Protein AF-A0AAU2ISX6-F1 (afdb_monomer)

Solvent-accessible surface area (backbone atoms only — not comparable to full-atom values): 11449 Å² total; per-residue (Å²): 87,35,63,58,54,46,51,61,40,49,48,38,56,52,50,33,58,50,41,53,73,72,66,53,54,80,92,76,46,65,72,82,61,71,60,48,50,71,52,49,50,54,57,45,65,63,42,42,70,71,40,74,94,32,45,83,53,52,84,82,47,62,71,53,61,47,53,54,24,39,44,58,34,24,55,40,52,52,48,25,53,38,30,74,68,64,76,46,94,72,84,76,51,67,76,83,71,87,73,55,74,93,80,47,86,88,81,84,76,86,90,73,78,88,68,46,65,43,97,82,77,80,48,69,50,69,79,82,77,80,80,86,69,86,69,72,77,76,76,78,80,73,84,82,81,81,78,81,85,81,89,78,91,80,82,93,78,82,90,91,83,90,83,84,82,86,86,89,87,91,132

Radius of gyration: 38.76 Å; Cα contacts (8 Å, |Δi|>4): 94; chains: 1; bounding box: 66×32×148 Å

Foldseek 3Di:
DLVVLLCVQVVLVVQQVVCVVVVNDPVPRDDHQQLDLVSSVVVCVVCQCPPPVRVVCVVVDDPQVVSVSSVVNSVLVVQQVCLVVVVDPDDHRDRDDDDDPVPDDDDGDDDDDDFDQPPVNPDTDDDDDDPPDPPPPPPDPDDDDDDDDDDDDDDDDDDDDDDDDDDDDDD

pLDDT: mean 71.79, std 19.51, range [34.28, 93.12]

Secondary structure (DSSP, 8-state):
-HHHHHHHHHHHHHHHHHHHHTT--GGGSPPPPP--HHHHHHHHHHHTTT-HHHHTTGGGS-HHHHHHHHHHHHHHHHHHHHHHTT-SSSSPPPP--PPPGGGSPP-----SS--EEPTTSS-EE-------------------PPPPPPP--------------------

Sequence (171 aa):
MKKWAVAWVEASWWQRRAEESYGIPEAELTPWRPWSLPVLRKAFNAVKRTDPRFAAWWQENSKEAYSTGLANAAAAFDNYAKSRQAKRKGRGVAMPRFKSKRKARLSCRFTTGTIRVETGGRHVTLPRWAQSASTSPRASSSPASRPGPPASCRPPSATNADAGSSPCRPR

Mean predicted aligned error: 16.75 Å

Structure (mmCIF, N/CA/C/O backbone):
data_AF-A0AAU2ISX6-F1
#
_entry.id   AF-A0AAU2ISX6-F1
#
loop_
_atom_site.group_PDB
_atom_site.id
_atom_site.type_symbol
_atom_site.label_atom_id
_atom_site.label_alt_id
_atom_site.label_comp_id
_atom_site.label_asym_id
_atom_site.label_entity_id
_atom_site.label_seq_id
_atom_site.pdbx_PDB_ins_code
_atom_site.Cartn_x
_atom_site.Cartn_y
_atom_site.Cartn_z
_atom_site.occupancy
_atom_site.B_iso_or_equiv
_atom_site.auth_seq_id
_atom_site.auth_comp_id
_atom_site.auth_asym_id
_atom_site.auth_atom_id
_atom_site.pdbx_PDB_model_num
ATOM 1 N N . MET A 1 1 ? 7.377 1.482 -5.683 1.00 75.94 1 MET A N 1
ATOM 2 C CA . MET A 1 1 ? 6.314 0.532 -5.262 1.00 75.94 1 MET A CA 1
ATOM 3 C C . MET A 1 1 ? 5.580 0.937 -4.000 1.00 75.94 1 MET A C 1
ATOM 5 O O . MET A 1 1 ? 4.367 0.808 -3.979 1.00 75.94 1 MET A O 1
ATOM 9 N N . LYS A 1 2 ? 6.251 1.527 -2.999 1.00 79.44 2 LYS A N 1
ATOM 10 C CA . LYS A 1 2 ? 5.589 2.047 -1.787 1.00 79.44 2 LYS A CA 1
ATOM 11 C C . LYS A 1 2 ? 4.357 2.928 -2.068 1.00 79.44 2 LYS A C 1
ATOM 13 O O . LYS A 1 2 ? 3.353 2.797 -1.385 1.00 79.44 2 LYS A O 1
ATOM 18 N N . LYS A 1 3 ? 4.419 3.791 -3.095 1.00 85.56 3 LYS A N 1
ATOM 19 C CA . LYS A 1 3 ? 3.284 4.644 -3.492 1.00 85.56 3 LYS A CA 1
ATOM 20 C C . LYS A 1 3 ? 2.077 3.838 -3.991 1.00 85.56 3 LYS A C 1
ATOM 22 O O . LYS A 1 3 ? 0.958 4.098 -3.585 1.00 85.56 3 LYS A O 1
ATOM 27 N N . TRP A 1 4 ? 2.320 2.841 -4.836 1.00 89.88 4 TRP A N 1
ATOM 28 C CA . TRP A 1 4 ?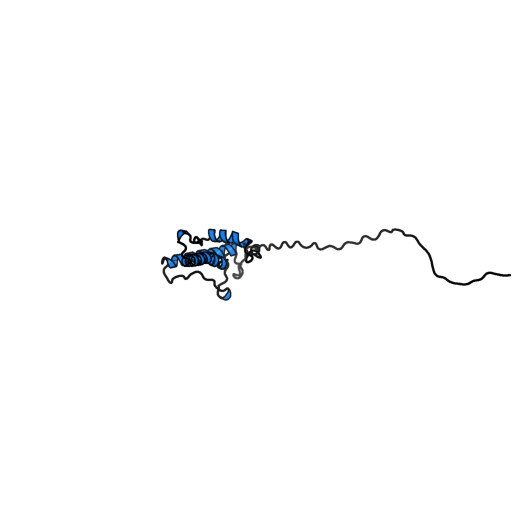 1.262 1.972 -5.345 1.00 89.88 4 TRP A CA 1
ATOM 29 C C . TRP A 1 4 ? 0.580 1.195 -4.211 1.00 89.88 4 TRP A C 1
ATOM 31 O O . TRP A 1 4 ? -0.638 1.190 -4.135 1.00 89.88 4 TRP A O 1
ATOM 41 N N . ALA A 1 5 ? 1.355 0.629 -3.278 1.00 89.19 5 ALA A N 1
ATOM 42 C CA . ALA A 1 5 ? 0.798 -0.136 -2.160 1.00 89.19 5 ALA A CA 1
ATOM 43 C C . ALA A 1 5 ? -0.089 0.715 -1.242 1.00 89.19 5 ALA A C 1
ATOM 45 O O . ALA A 1 5 ? -1.158 0.272 -0.843 1.00 89.19 5 ALA A O 1
ATOM 46 N N . VAL A 1 6 ? 0.341 1.943 -0.931 1.00 89.31 6 VAL A N 1
ATOM 47 C CA . VAL A 1 6 ? -0.462 2.872 -0.123 1.00 89.31 6 VAL A CA 1
ATOM 48 C C . VAL A 1 6 ? -1.755 3.249 -0.851 1.00 89.31 6 VAL A C 1
ATOM 50 O O . VAL A 1 6 ? -2.818 3.113 -0.260 1.00 89.31 6 VAL A O 1
ATOM 53 N N . ALA A 1 7 ? -1.686 3.602 -2.142 1.00 90.44 7 ALA A N 1
ATOM 54 C CA . ALA A 1 7 ? -2.880 3.891 -2.942 1.00 90.44 7 ALA A CA 1
ATOM 55 C C . ALA A 1 7 ? -3.845 2.694 -3.009 1.00 90.44 7 ALA A C 1
ATOM 57 O O . ALA A 1 7 ? -5.054 2.860 -2.903 1.00 90.44 7 ALA A O 1
ATOM 58 N N . TRP A 1 8 ? -3.313 1.479 -3.167 1.00 91.69 8 TRP A N 1
ATOM 59 C CA . TRP A 1 8 ? -4.112 0.260 -3.285 1.00 91.69 8 TRP A CA 1
ATOM 60 C C . TRP A 1 8 ? -4.880 -0.077 -2.000 1.00 91.69 8 TRP A C 1
ATOM 62 O O . TRP A 1 8 ? -6.024 -0.526 -2.086 1.00 91.69 8 TRP A O 1
ATOM 72 N N . VAL A 1 9 ? -4.276 0.155 -0.829 1.00 90.06 9 VAL A N 1
ATOM 73 C CA . VAL A 1 9 ? -4.938 -0.009 0.477 1.00 90.06 9 VAL A CA 1
ATOM 74 C C . VAL A 1 9 ? -5.958 1.109 0.700 1.00 90.06 9 VAL A C 1
ATOM 76 O O . VAL A 1 9 ? -7.121 0.817 0.972 1.00 90.06 9 VAL A O 1
ATOM 79 N N . GLU A 1 10 ? -5.559 2.370 0.509 1.00 90.00 10 GLU A N 1
ATOM 80 C CA . GLU A 1 10 ? -6.438 3.534 0.696 1.00 90.00 10 GLU A CA 1
ATOM 81 C C . GLU A 1 10 ? -7.670 3.489 -0.214 1.00 90.00 10 GLU A C 1
ATOM 83 O O . GLU A 1 10 ? -8.748 3.884 0.216 1.00 90.00 10 GLU A O 1
ATOM 88 N N . ALA A 1 11 ? -7.556 2.946 -1.430 1.00 90.81 11 ALA A N 1
ATOM 89 C CA . ALA A 1 11 ? -8.693 2.778 -2.333 1.00 90.81 11 ALA A CA 1
ATOM 90 C C . ALA A 1 11 ? -9.841 1.972 -1.699 1.00 90.81 11 ALA A C 1
ATOM 92 O O . ALA A 1 11 ? -10.996 2.341 -1.870 1.00 90.81 11 ALA A O 1
ATOM 93 N N . SER A 1 12 ? -9.545 0.922 -0.918 1.00 90.06 12 SER A N 1
ATOM 94 C CA . SER A 1 12 ? -10.603 0.184 -0.202 1.00 90.06 12 SER A CA 1
ATOM 95 C C . SER A 1 12 ? -11.255 1.006 0.906 1.00 90.06 12 SER A C 1
ATOM 97 O O . SER A 1 12 ? -12.438 0.844 1.172 1.00 90.06 12 SER A O 1
ATOM 99 N N . TRP A 1 13 ? -10.508 1.918 1.531 1.00 90.19 13 TRP A N 1
ATOM 100 C CA . TRP A 1 13 ? -11.029 2.761 2.606 1.00 90.19 13 TRP A CA 1
ATOM 101 C C . TRP A 1 13 ? -11.944 3.844 2.042 1.00 90.19 13 TRP A C 1
ATOM 103 O O . TRP A 1 13 ? -12.992 4.120 2.611 1.00 90.19 13 TRP A O 1
ATOM 113 N N . TRP A 1 14 ? -11.559 4.442 0.912 1.00 89.19 14 TRP A N 1
ATOM 114 C CA . TRP A 1 14 ? -12.389 5.414 0.205 1.00 89.19 14 TRP A CA 1
ATOM 115 C C . TRP A 1 14 ? -13.655 4.784 -0.357 1.00 89.19 14 TRP A C 1
ATOM 117 O O . TRP A 1 14 ? -14.720 5.372 -0.209 1.00 89.19 14 TRP A O 1
ATOM 127 N N . GLN A 1 15 ? -13.540 3.583 -0.924 1.00 90.88 15 GLN A N 1
ATOM 128 C CA . GLN A 1 15 ? -14.685 2.840 -1.433 1.00 90.88 15 GLN A CA 1
ATOM 129 C C . GLN A 1 15 ? -15.710 2.583 -0.324 1.00 90.88 15 GLN A C 1
ATOM 131 O O . GLN A 1 15 ? -16.864 2.956 -0.477 1.00 90.88 15 GLN A O 1
ATOM 136 N N . ARG A 1 16 ? -15.276 2.067 0.834 1.00 91.88 16 ARG A N 1
ATOM 137 C CA . ARG A 1 16 ? -16.178 1.849 1.974 1.00 91.88 16 ARG A CA 1
ATOM 138 C C . ARG A 1 16 ? -16.826 3.135 2.475 1.00 91.88 16 ARG A C 1
ATOM 140 O O . ARG A 1 16 ? -18.023 3.154 2.694 1.00 91.88 16 ARG A O 1
ATOM 147 N N . ARG A 1 17 ? -16.065 4.228 2.610 1.00 88.44 17 ARG A N 1
ATOM 148 C CA . ARG A 1 17 ? -16.630 5.525 3.036 1.00 88.44 17 ARG A CA 1
ATOM 149 C C . ARG A 1 17 ? -17.663 6.063 2.045 1.00 88.44 17 ARG A C 1
ATOM 151 O O . ARG A 1 17 ? -18.604 6.728 2.461 1.00 88.44 17 ARG A O 1
ATOM 158 N N . ALA A 1 18 ? -17.477 5.801 0.752 1.00 89.94 18 ALA A N 1
ATOM 159 C CA . ALA A 1 18 ? -18.461 6.146 -0.266 1.00 89.94 18 ALA A CA 1
ATOM 160 C C . ALA A 1 18 ? -19.707 5.254 -0.148 1.00 89.94 18 ALA A C 1
ATOM 162 O O . ALA A 1 18 ? -20.819 5.766 -0.106 1.00 89.94 18 ALA A O 1
ATOM 163 N N . GLU A 1 19 ? -19.536 3.942 -0.012 1.00 89.62 19 GLU A N 1
ATOM 164 C CA . GLU A 1 19 ? -20.638 2.986 0.160 1.00 89.62 19 GLU A CA 1
ATOM 165 C C . GLU A 1 19 ? -21.459 3.259 1.435 1.00 89.62 19 GLU A C 1
ATOM 167 O O . GLU A 1 19 ? -22.687 3.268 1.385 1.00 89.62 19 GLU A O 1
ATOM 172 N N . GLU A 1 20 ? -20.797 3.599 2.543 1.00 89.00 20 GLU A N 1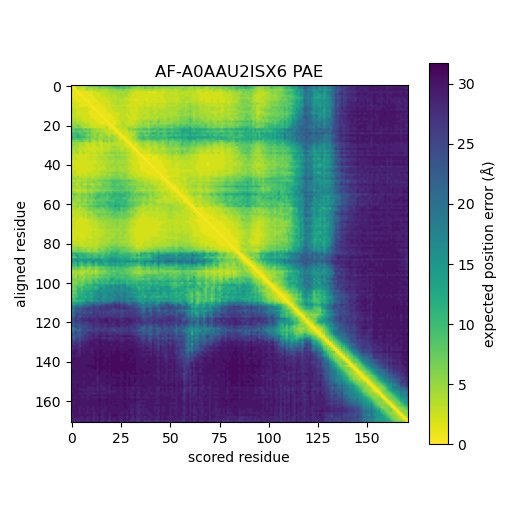
ATOM 173 C CA . GLU A 1 20 ? -21.431 4.070 3.782 1.00 89.00 20 GLU A CA 1
ATOM 174 C C . GLU A 1 20 ? -22.254 5.345 3.540 1.00 89.00 20 GLU A C 1
ATOM 176 O O . GLU A 1 20 ? -23.366 5.468 4.049 1.00 89.00 20 GLU A O 1
ATOM 181 N N . SER A 1 21 ? -21.754 6.282 2.724 1.00 89.12 21 SER A N 1
ATOM 182 C CA . SER A 1 21 ? -22.498 7.504 2.382 1.00 89.12 21 SER A CA 1
ATOM 183 C C . SER A 1 21 ? -23.732 7.242 1.512 1.00 89.12 21 SER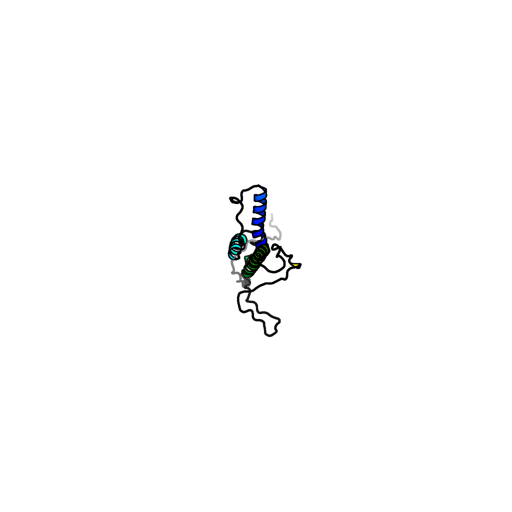 A C 1
ATOM 185 O O . SER A 1 21 ? -24.678 8.024 1.550 1.00 89.12 21 SER A O 1
ATOM 187 N N . TYR A 1 22 ? -23.746 6.127 0.776 1.00 89.69 22 TYR A N 1
ATOM 188 C CA . TYR A 1 22 ? -24.900 5.663 0.002 1.00 89.69 22 TYR A CA 1
ATOM 189 C C . TYR A 1 22 ? -25.872 4.802 0.820 1.00 89.69 22 TYR A C 1
ATOM 191 O O . TYR A 1 22 ? -26.885 4.362 0.282 1.00 89.69 22 TYR A O 1
ATOM 199 N N . GLY A 1 23 ? -25.594 4.568 2.107 1.00 87.69 23 GLY A N 1
ATOM 200 C CA . GLY A 1 23 ? -26.462 3.784 2.986 1.00 87.69 23 GLY A CA 1
ATOM 201 C C . GLY A 1 23 ? -26.380 2.272 2.768 1.00 87.69 23 GLY A C 1
ATOM 202 O O . GLY A 1 23 ? -27.298 1.558 3.164 1.00 87.69 23 GLY A O 1
ATOM 203 N N . ILE A 1 24 ? -25.303 1.774 2.149 1.00 86.62 24 ILE A N 1
ATOM 204 C CA . ILE A 1 24 ? -25.080 0.333 1.983 1.00 86.62 24 ILE A CA 1
ATOM 205 C C . ILE A 1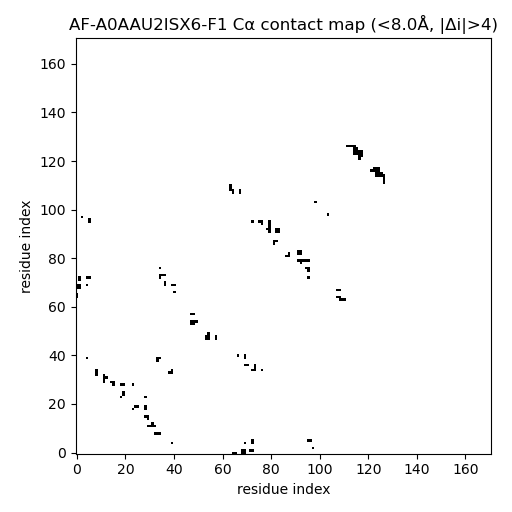 24 ? -24.826 -0.288 3.368 1.00 86.62 24 ILE A C 1
ATOM 207 O O . ILE A 1 24 ? -23.997 0.233 4.126 1.00 86.62 24 ILE A O 1
ATOM 211 N N . PRO A 1 25 ? -25.520 -1.383 3.732 1.00 85.69 25 PRO A N 1
ATOM 212 C CA . PRO A 1 25 ? -25.332 -2.030 5.025 1.00 85.69 25 PRO A CA 1
ATOM 213 C C . PRO A 1 25 ? -23.916 -2.601 5.157 1.00 85.69 25 PRO A C 1
ATOM 215 O O . PRO A 1 25 ? -23.319 -3.059 4.185 1.00 85.69 25 PRO A O 1
ATOM 218 N N . GLU A 1 26 ? -23.380 -2.635 6.383 1.00 80.50 26 GLU A N 1
ATOM 219 C CA . GLU A 1 26 ? -21.984 -3.034 6.638 1.00 80.50 26 GLU A CA 1
ATOM 220 C C . GLU A 1 26 ? -21.624 -4.419 6.068 1.00 80.50 26 GLU A C 1
ATOM 222 O O . GLU A 1 26 ? -20.487 -4.636 5.638 1.00 80.50 26 GLU A O 1
ATOM 227 N N . ALA A 1 27 ? -22.601 -5.330 6.020 1.00 84.62 27 ALA A N 1
ATOM 228 C CA . ALA A 1 27 ? -22.460 -6.680 5.480 1.00 84.62 27 ALA A CA 1
ATOM 229 C C . ALA A 1 27 ? -22.171 -6.719 3.967 1.00 84.62 27 ALA A C 1
ATOM 231 O O . ALA A 1 27 ? -21.574 -7.682 3.490 1.00 84.62 27 ALA A O 1
ATOM 232 N N . GLU A 1 28 ? -22.559 -5.679 3.227 1.00 85.31 28 GLU A N 1
ATOM 233 C CA . GLU A 1 28 ? -22.382 -5.565 1.773 1.00 85.31 28 GLU A CA 1
ATOM 234 C C . GLU A 1 28 ? -21.215 -4.645 1.387 1.00 85.31 28 GLU A C 1
ATOM 236 O O . GLU A 1 28 ? -20.887 -4.507 0.208 1.00 85.31 28 GLU A O 1
ATOM 241 N N . LEU A 1 29 ? -20.546 -4.034 2.370 1.00 86.81 29 LEU A N 1
ATOM 242 C CA . LEU A 1 29 ? -19.412 -3.155 2.113 1.00 86.81 29 LEU A CA 1
ATOM 243 C C . LEU A 1 29 ? -18.224 -3.915 1.525 1.00 86.81 29 LEU A C 1
ATOM 245 O O . LEU A 1 29 ? -17.884 -5.030 1.936 1.00 86.81 29 LEU A O 1
ATOM 249 N N . THR A 1 30 ? -17.489 -3.230 0.650 1.00 88.62 30 THR A N 1
ATOM 250 C CA . THR A 1 30 ? -16.242 -3.719 0.065 1.00 88.62 30 THR A CA 1
ATOM 251 C C . THR A 1 30 ? -15.313 -4.253 1.165 1.00 88.62 30 THR A C 1
ATOM 253 O O . THR A 1 30 ? -15.002 -3.523 2.116 1.00 88.62 30 THR A O 1
ATOM 256 N N . PRO A 1 31 ? -14.810 -5.499 1.067 1.00 88.75 31 PRO A N 1
ATOM 257 C CA . PRO A 1 31 ? -13.963 -6.074 2.102 1.00 88.75 31 PRO A CA 1
ATOM 258 C C . PRO A 1 31 ? -12.668 -5.275 2.266 1.00 88.75 31 PRO A C 1
ATOM 260 O O . PRO A 1 31 ? -12.055 -4.810 1.297 1.00 88.75 31 PRO A O 1
ATOM 263 N N . TRP A 1 32 ? -12.219 -5.141 3.515 1.00 88.38 32 TRP A N 1
ATOM 264 C CA . TRP A 1 32 ? -10.957 -4.476 3.820 1.00 88.38 32 TRP A CA 1
ATOM 265 C C . TRP A 1 32 ? -9.797 -5.168 3.109 1.00 88.38 32 TRP A C 1
ATOM 267 O O . TRP A 1 32 ? -9.625 -6.384 3.193 1.00 88.38 32 TRP A O 1
ATOM 277 N N . ARG A 1 33 ? -8.943 -4.383 2.447 1.00 91.75 33 ARG A N 1
ATOM 278 C CA . ARG A 1 33 ? -7.717 -4.915 1.848 1.00 91.75 33 ARG A CA 1
ATOM 279 C C . ARG A 1 33 ? -6.634 -5.058 2.920 1.00 91.75 33 ARG A C 1
ATOM 281 O O . ARG A 1 33 ? -6.189 -4.039 3.457 1.00 91.75 33 ARG A O 1
ATOM 288 N N . PRO A 1 34 ? -6.158 -6.280 3.222 1.00 91.94 34 PRO A N 1
ATOM 289 C CA . PRO A 1 34 ? -5.073 -6.455 4.175 1.00 91.94 34 PRO A CA 1
ATOM 290 C C . PRO A 1 34 ? -3.763 -5.906 3.596 1.00 91.94 34 PRO A C 1
ATOM 292 O O . PRO A 1 34 ? -3.445 -6.097 2.423 1.00 91.94 34 PRO A O 1
ATOM 295 N N . TRP A 1 35 ? -2.969 -5.242 4.433 1.00 92.19 35 TRP A N 1
ATOM 296 C CA . TRP A 1 35 ? -1.695 -4.623 4.041 1.00 92.19 35 TRP A CA 1
ATOM 297 C C . TRP A 1 35 ? -0.469 -5.477 4.391 1.00 92.19 35 TRP A C 1
ATOM 299 O O . TRP A 1 35 ? 0.657 -4.973 4.409 1.00 92.19 35 TRP A O 1
ATOM 309 N N . SER A 1 36 ? -0.657 -6.769 4.673 1.00 92.38 36 SER A N 1
ATOM 310 C CA . SER A 1 36 ? 0.462 -7.668 4.946 1.00 92.38 36 SER A CA 1
ATOM 311 C C . SER A 1 36 ? 1.334 -7.842 3.697 1.00 92.38 36 SER A C 1
ATOM 313 O O . SER A 1 36 ? 0.860 -7.843 2.555 1.00 92.38 36 SER A O 1
ATOM 315 N N . LEU A 1 37 ? 2.643 -8.001 3.904 1.00 90.69 37 LEU A N 1
ATOM 316 C CA . LEU A 1 37 ? 3.608 -8.168 2.816 1.00 90.69 37 LEU A CA 1
ATOM 317 C C . LEU A 1 37 ? 3.236 -9.262 1.788 1.00 90.69 37 LEU A C 1
ATOM 319 O O . LEU A 1 37 ? 3.352 -8.982 0.590 1.00 90.69 37 LEU A O 1
ATOM 323 N N . PRO A 1 38 ? 2.805 -10.483 2.177 1.00 92.31 38 PRO A N 1
ATOM 324 C CA . PRO A 1 38 ? 2.453 -11.512 1.197 1.00 92.31 38 PRO A CA 1
ATOM 325 C C . PRO A 1 38 ? 1.250 -11.117 0.328 1.00 92.31 38 PRO A C 1
ATOM 327 O O . PRO A 1 38 ? 1.280 -11.343 -0.883 1.00 92.31 38 PRO A O 1
ATOM 330 N N . VAL A 1 39 ? 0.236 -10.460 0.900 1.00 93.12 39 VAL A N 1
ATOM 331 C CA . VAL A 1 39 ? -0.949 -10.009 0.152 1.00 93.12 39 VAL A CA 1
ATOM 332 C C . VAL A 1 39 ? -0.566 -8.910 -0.833 1.00 93.12 39 VAL A C 1
ATOM 334 O O . VAL A 1 39 ? -0.883 -9.008 -2.019 1.00 93.12 39 VAL A O 1
ATOM 337 N N . LEU A 1 40 ? 0.205 -7.917 -0.385 1.00 93.00 40 LEU A N 1
ATOM 338 C CA . LEU A 1 40 ? 0.688 -6.844 -1.255 1.00 93.00 40 LEU A CA 1
ATOM 339 C C . LEU A 1 40 ? 1.530 -7.377 -2.419 1.00 93.00 40 LEU A C 1
ATOM 341 O O . LEU A 1 40 ? 1.420 -6.878 -3.538 1.00 93.00 40 LEU A O 1
ATOM 345 N N . ARG A 1 41 ? 2.351 -8.411 -2.189 1.00 92.19 41 ARG A N 1
ATOM 346 C CA . ARG A 1 41 ? 3.110 -9.078 -3.258 1.00 92.19 41 ARG A CA 1
ATOM 347 C C . ARG A 1 41 ? 2.195 -9.782 -4.255 1.00 92.19 41 ARG A C 1
ATOM 349 O O . ARG A 1 41 ? 2.420 -9.648 -5.455 1.00 92.19 41 ARG A O 1
ATOM 356 N N . LYS A 1 42 ? 1.182 -10.514 -3.781 1.00 92.50 42 LYS A N 1
ATOM 357 C CA . LYS A 1 42 ? 0.214 -11.205 -4.648 1.00 92.50 42 LYS A CA 1
ATOM 358 C C . LYS A 1 42 ? -0.543 -10.204 -5.523 1.00 92.50 42 LYS A C 1
ATOM 360 O O . LYS A 1 42 ? -0.545 -10.351 -6.742 1.00 92.50 42 LYS A O 1
ATOM 365 N N . ALA A 1 43 ? -1.087 -9.149 -4.916 1.00 92.50 43 ALA A N 1
ATOM 366 C CA . ALA A 1 43 ? -1.794 -8.088 -5.628 1.00 92.50 43 ALA A CA 1
ATOM 367 C C . ALA A 1 43 ? -0.887 -7.375 -6.643 1.00 92.50 43 ALA A C 1
ATOM 369 O O . ALA A 1 43 ? -1.268 -7.183 -7.795 1.00 92.50 43 ALA A O 1
ATOM 370 N N . PHE A 1 44 ? 0.351 -7.045 -6.260 1.00 91.06 44 PHE A N 1
ATOM 371 C CA . PHE A 1 44 ? 1.286 -6.387 -7.170 1.00 91.06 44 PHE A CA 1
ATOM 372 C C . PHE A 1 44 ? 1.675 -7.283 -8.351 1.00 91.06 44 PHE A C 1
ATOM 374 O O . PHE A 1 44 ? 1.791 -6.812 -9.478 1.00 91.06 44 PHE A O 1
ATOM 381 N N . ASN A 1 45 ? 1.856 -8.584 -8.115 1.00 90.69 45 ASN A N 1
ATOM 382 C CA . ASN A 1 45 ? 2.197 -9.533 -9.171 1.00 90.69 45 ASN A CA 1
ATOM 383 C C . ASN A 1 45 ? 1.099 -9.687 -10.228 1.00 90.69 45 ASN A C 1
ATOM 385 O O . ASN A 1 45 ? 1.446 -9.954 -11.378 1.00 90.69 45 ASN A O 1
ATOM 389 N N . ALA A 1 46 ? -0.171 -9.505 -9.856 1.00 91.38 46 ALA A N 1
ATOM 390 C CA . ALA A 1 46 ? -1.280 -9.467 -10.805 1.00 91.38 46 ALA A CA 1
ATOM 391 C C . ALA A 1 46 ? -1.238 -8.187 -11.656 1.00 91.38 46 ALA A C 1
ATOM 393 O O . ALA A 1 46 ? -1.333 -8.249 -12.875 1.00 91.38 46 ALA A O 1
ATOM 394 N N . VAL A 1 47 ? -1.006 -7.035 -11.020 1.00 90.50 47 VAL A N 1
ATOM 395 C CA . VAL A 1 47 ? -1.090 -5.718 -11.675 1.00 90.50 47 VAL A CA 1
ATOM 396 C C . VAL A 1 47 ? 0.145 -5.380 -12.517 1.00 90.50 47 VAL A C 1
ATOM 398 O O . VAL A 1 47 ? 0.035 -4.710 -13.538 1.00 90.50 47 VAL A O 1
ATOM 401 N N . LYS A 1 48 ? 1.342 -5.847 -12.136 1.00 85.88 48 LYS A N 1
ATOM 402 C CA . LYS A 1 48 ? 2.607 -5.431 -12.778 1.00 85.88 48 LYS A CA 1
ATOM 403 C C . LYS A 1 48 ? 2.706 -5.749 -14.275 1.00 85.88 48 LYS A C 1
ATOM 405 O O . LYS A 1 48 ? 3.533 -5.148 -14.951 1.00 85.88 48 LYS A O 1
ATOM 410 N N . ARG A 1 49 ? 1.917 -6.712 -14.766 1.00 86.44 49 ARG A N 1
ATOM 411 C CA . ARG A 1 49 ? 1.877 -7.113 -16.181 1.00 86.44 49 ARG A CA 1
ATOM 412 C C . ARG A 1 49 ? 0.761 -6.439 -16.973 1.00 86.44 49 ARG A C 1
ATOM 414 O O . ARG A 1 49 ? 0.851 -6.405 -18.190 1.00 86.44 49 ARG A O 1
ATOM 421 N N . THR A 1 50 ? -0.271 -5.943 -16.298 1.00 87.62 50 THR A N 1
ATOM 422 C CA . THR A 1 50 ? -1.485 -5.423 -16.937 1.00 87.62 50 THR A CA 1
ATOM 423 C C . THR A 1 50 ? -1.539 -3.902 -16.920 1.00 87.62 50 THR A C 1
ATOM 425 O O . THR A 1 50 ? -2.043 -3.300 -17.857 1.00 87.62 50 THR A O 1
ATOM 428 N N . ASP A 1 51 ? -1.023 -3.268 -15.866 1.00 87.06 51 ASP A N 1
ATOM 429 C CA . ASP A 1 51 ? -1.045 -1.816 -15.720 1.00 87.06 51 ASP A CA 1
ATOM 430 C C . ASP A 1 51 ? 0.049 -1.175 -16.596 1.00 87.06 51 ASP A C 1
ATOM 432 O O . ASP A 1 51 ? 1.239 -1.435 -16.358 1.00 87.06 51 ASP A O 1
ATOM 436 N N . PRO A 1 52 ? -0.311 -0.303 -17.560 1.00 86.38 52 PRO A N 1
ATOM 437 C CA . PRO A 1 52 ? 0.642 0.399 -18.422 1.00 86.38 52 PRO A CA 1
ATOM 438 C C . PRO A 1 52 ? 1.727 1.149 -17.644 1.00 86.38 52 PRO A C 1
ATOM 440 O O . PRO A 1 52 ? 2.856 1.286 -18.115 1.00 86.38 52 PRO A O 1
ATOM 443 N N . ARG A 1 53 ? 1.425 1.584 -16.412 1.00 84.19 53 ARG A N 1
ATOM 444 C CA . ARG A 1 53 ? 2.377 2.264 -15.529 1.00 84.19 53 ARG A CA 1
ATOM 445 C C . ARG A 1 53 ? 3.609 1.421 -15.212 1.00 84.19 53 ARG A C 1
ATOM 447 O O . ARG A 1 53 ? 4.658 1.994 -14.912 1.00 84.19 53 ARG A O 1
ATOM 454 N N . PHE A 1 54 ? 3.477 0.096 -15.205 1.00 85.19 54 PHE A N 1
ATOM 455 C CA . PHE A 1 54 ? 4.542 -0.842 -14.844 1.00 85.19 54 PHE A CA 1
ATOM 456 C C . PHE A 1 54 ? 4.929 -1.757 -16.002 1.00 85.19 54 PHE A C 1
ATOM 458 O O . PHE A 1 54 ? 6.106 -2.090 -16.127 1.00 85.19 54 PHE A O 1
ATOM 465 N N . ALA A 1 55 ? 3.968 -2.133 -16.850 1.00 84.19 55 ALA A N 1
ATOM 466 C CA . ALA A 1 55 ? 4.146 -3.099 -17.928 1.00 84.19 55 ALA A CA 1
ATOM 467 C C . ALA A 1 55 ? 5.354 -2.776 -18.826 1.00 84.19 55 ALA A C 1
ATOM 469 O O . ALA A 1 55 ? 6.088 -3.688 -19.195 1.00 84.19 55 ALA A O 1
ATOM 470 N N . ALA A 1 56 ? 5.605 -1.487 -19.084 1.00 85.56 56 ALA A N 1
ATOM 471 C CA . ALA A 1 56 ? 6.672 -1.027 -19.970 1.00 85.56 56 ALA A CA 1
ATOM 472 C C . ALA A 1 56 ? 8.104 -1.255 -19.449 1.00 85.56 56 ALA A C 1
ATOM 474 O O . ALA A 1 56 ? 9.010 -1.378 -20.257 1.00 85.56 56 ALA A O 1
ATOM 475 N N . TRP A 1 57 ? 8.331 -1.303 -18.130 1.00 83.44 57 TRP A N 1
ATOM 476 C CA . TRP A 1 57 ? 9.695 -1.295 -17.564 1.00 83.44 57 TRP A CA 1
ATOM 477 C C . TRP A 1 57 ? 9.905 -2.283 -16.414 1.00 83.44 57 TRP A C 1
ATOM 479 O O . TRP A 1 57 ? 10.997 -2.361 -15.844 1.00 83.44 57 TRP A O 1
ATOM 489 N N . TRP A 1 58 ? 8.881 -3.047 -16.012 1.00 82.62 58 TRP A N 1
ATOM 490 C CA . TRP A 1 58 ? 8.979 -3.814 -14.769 1.00 82.62 58 TRP A CA 1
ATOM 491 C C . TRP A 1 58 ? 10.080 -4.884 -14.788 1.00 82.62 58 TRP A C 1
ATOM 493 O O . TRP A 1 58 ? 10.616 -5.184 -13.719 1.00 82.62 58 TRP A O 1
ATOM 503 N N . GLN A 1 59 ? 10.400 -5.419 -15.974 1.00 82.62 59 GLN A N 1
ATOM 504 C CA . GLN A 1 59 ? 11.453 -6.414 -16.218 1.00 82.62 59 GLN A CA 1
ATOM 505 C C . GLN A 1 59 ? 12.866 -5.834 -16.090 1.00 82.62 59 GLN A C 1
ATOM 507 O O . GLN A 1 59 ? 13.789 -6.549 -15.720 1.00 82.62 59 GLN A O 1
ATOM 512 N N . GLU A 1 60 ? 13.035 -4.535 -16.344 1.00 84.12 60 GLU A N 1
ATOM 513 C CA . GLU A 1 60 ? 14.333 -3.850 -16.264 1.00 84.12 60 GLU A CA 1
ATOM 514 C C . GLU A 1 60 ? 14.774 -3.606 -14.813 1.00 84.12 60 GLU A C 1
ATOM 516 O O . GLU A 1 60 ? 15.915 -3.246 -14.534 1.00 84.12 60 GLU A O 1
ATOM 521 N N . ASN A 1 61 ? 13.858 -3.777 -13.858 1.00 81.19 61 ASN A N 1
ATOM 522 C CA . ASN A 1 61 ? 14.094 -3.500 -12.450 1.00 81.19 61 ASN A CA 1
ATOM 523 C C . ASN A 1 61 ? 14.280 -4.792 -11.656 1.00 81.19 61 ASN A C 1
ATOM 525 O O . ASN A 1 61 ? 13.537 -5.762 -11.803 1.00 81.19 61 ASN A O 1
ATOM 529 N N . SER A 1 62 ? 15.224 -4.766 -10.714 1.00 79.50 62 SER A N 1
ATOM 530 C CA . SER A 1 62 ? 15.433 -5.885 -9.796 1.00 79.50 62 SER A CA 1
ATOM 531 C C . SER A 1 62 ? 14.192 -6.155 -8.939 1.00 79.50 62 SER A C 1
ATOM 533 O O . SER A 1 62 ? 13.571 -5.240 -8.384 1.00 79.50 62 SER A O 1
ATOM 535 N N . LYS A 1 63 ? 13.880 -7.442 -8.745 1.00 78.81 63 LYS A N 1
ATOM 536 C CA . LYS A 1 63 ? 12.810 -7.928 -7.857 1.00 78.81 63 LYS A CA 1
ATOM 537 C C . LYS A 1 63 ? 12.899 -7.332 -6.445 1.00 78.81 63 LYS A C 1
ATOM 539 O O . LYS A 1 63 ? 11.867 -7.078 -5.814 1.00 78.81 63 LYS A O 1
ATOM 544 N N . GLU A 1 64 ? 14.112 -7.065 -5.962 1.00 80.81 64 GLU A N 1
ATOM 545 C CA . GLU A 1 64 ? 14.345 -6.524 -4.620 1.00 80.81 64 GLU A CA 1
ATOM 546 C C . GLU A 1 64 ? 13.840 -5.086 -4.449 1.00 80.81 64 GLU A C 1
ATOM 548 O O . GLU A 1 64 ? 13.364 -4.720 -3.369 1.00 80.81 64 GLU A O 1
ATOM 553 N N . ALA A 1 65 ? 13.824 -4.279 -5.515 1.00 81.50 65 ALA A N 1
ATOM 554 C CA . ALA A 1 65 ? 13.282 -2.919 -5.468 1.00 81.50 65 ALA A CA 1
ATOM 555 C C . ALA A 1 65 ? 11.778 -2.919 -5.136 1.00 81.50 65 ALA A C 1
ATOM 557 O O . ALA A 1 65 ? 11.270 -2.064 -4.400 1.00 81.50 65 ALA A O 1
ATOM 558 N N . TYR A 1 66 ? 11.053 -3.919 -5.638 1.00 84.00 66 TYR A N 1
ATOM 559 C CA . TYR A 1 66 ? 9.636 -4.104 -5.345 1.00 84.00 66 TYR A CA 1
ATOM 560 C C . TYR A 1 66 ? 9.426 -4.680 -3.952 1.00 84.00 66 TYR A C 1
ATOM 562 O O . TYR A 1 66 ? 8.639 -4.139 -3.176 1.00 84.00 66 TYR A O 1
ATOM 570 N N . SER A 1 67 ? 10.174 -5.733 -3.619 1.00 85.81 67 SER A N 1
ATOM 571 C CA . SER A 1 67 ? 10.126 -6.415 -2.325 1.00 85.81 67 SER A CA 1
ATOM 572 C C . SER A 1 67 ? 10.306 -5.443 -1.154 1.00 85.81 67 SER A C 1
ATOM 574 O O . SER A 1 67 ? 9.443 -5.345 -0.279 1.00 85.81 67 SER A O 1
ATOM 576 N N . THR A 1 68 ? 11.376 -4.650 -1.187 1.00 85.69 68 THR A N 1
ATOM 577 C CA . THR A 1 68 ? 11.701 -3.667 -0.145 1.00 85.69 68 THR A CA 1
ATOM 578 C C . THR A 1 68 ? 10.688 -2.522 -0.094 1.00 85.69 68 THR A C 1
ATOM 580 O O . THR A 1 68 ? 10.282 -2.085 0.985 1.00 85.69 68 THR A O 1
ATOM 583 N N . GLY A 1 69 ? 10.215 -2.053 -1.252 1.00 87.88 69 GLY A N 1
ATOM 584 C CA . GLY A 1 69 ? 9.190 -1.016 -1.339 1.00 87.88 69 GLY A CA 1
ATOM 585 C C . GLY A 1 69 ? 7.850 -1.430 -0.721 1.00 87.88 69 GLY A C 1
ATOM 586 O O . GLY A 1 69 ? 7.220 -0.606 -0.058 1.00 87.88 69 GLY A O 1
ATOM 587 N N . LEU A 1 70 ? 7.429 -2.683 -0.928 1.00 90.81 70 LEU A N 1
ATOM 588 C CA . LEU A 1 70 ? 6.210 -3.251 -0.343 1.00 90.81 70 LEU A CA 1
ATOM 589 C C . LEU A 1 70 ? 6.377 -3.531 1.157 1.00 90.81 70 LEU A C 1
ATOM 591 O O . LEU A 1 70 ? 5.484 -3.200 1.932 1.00 90.81 70 LEU A O 1
ATOM 595 N N . ALA A 1 71 ? 7.536 -4.041 1.588 1.00 89.81 71 ALA A N 1
ATOM 596 C CA . ALA A 1 71 ? 7.833 -4.259 3.008 1.00 89.81 71 ALA A CA 1
ATOM 597 C C . ALA A 1 71 ? 7.778 -2.951 3.814 1.00 89.81 71 ALA A C 1
ATOM 599 O O . ALA A 1 71 ? 7.143 -2.878 4.864 1.00 89.81 71 ALA A O 1
ATOM 600 N N . ASN A 1 72 ? 8.351 -1.877 3.266 1.00 89.12 72 ASN A N 1
ATOM 601 C CA . ASN A 1 72 ? 8.285 -0.545 3.867 1.00 89.12 72 ASN A CA 1
ATOM 602 C C . ASN A 1 72 ? 6.867 0.053 3.890 1.00 89.12 72 ASN A C 1
ATOM 604 O O . ASN A 1 72 ? 6.617 0.977 4.665 1.00 89.12 72 ASN A O 1
ATOM 608 N N . ALA A 1 73 ? 5.966 -0.393 3.008 1.00 90.50 73 ALA A N 1
ATOM 609 C CA . ALA A 1 73 ? 4.563 0.017 3.023 1.00 90.50 73 ALA A CA 1
ATOM 610 C C . ALA A 1 73 ? 3.792 -0.732 4.117 1.00 90.50 73 ALA A C 1
ATOM 612 O O . ALA A 1 73 ? 3.159 -0.081 4.944 1.00 90.50 73 ALA A O 1
ATOM 613 N N . ALA A 1 74 ? 3.930 -2.060 4.177 1.00 92.19 74 ALA A N 1
ATOM 614 C CA . ALA A 1 74 ? 3.326 -2.89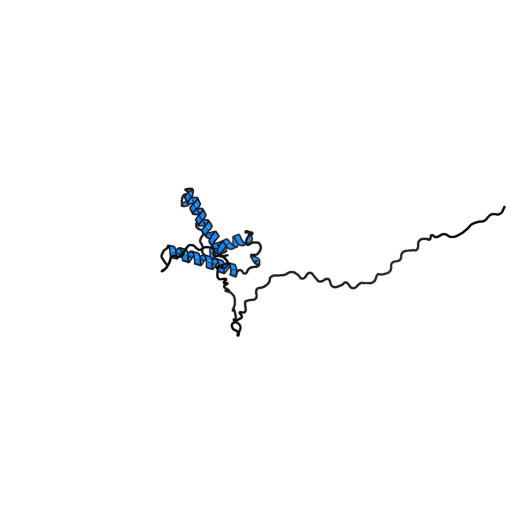8 5.215 1.00 92.19 74 ALA A CA 1
ATOM 615 C C . ALA A 1 74 ? 3.709 -2.410 6.622 1.00 92.19 74 ALA A C 1
ATOM 617 O O . ALA A 1 74 ? 2.842 -2.078 7.424 1.00 92.19 74 ALA A O 1
ATOM 618 N N . ALA A 1 75 ? 5.008 -2.205 6.868 1.00 90.69 75 ALA A N 1
ATOM 619 C CA . ALA A 1 75 ? 5.494 -1.692 8.147 1.00 90.69 75 ALA A CA 1
ATOM 620 C C . ALA A 1 75 ? 4.960 -0.285 8.480 1.00 90.69 75 ALA A C 1
ATOM 622 O O . ALA A 1 75 ? 4.788 0.060 9.649 1.00 90.69 75 ALA A O 1
ATOM 623 N N . ALA A 1 76 ? 4.704 0.562 7.476 1.00 90.44 76 ALA A N 1
ATOM 624 C CA . ALA A 1 76 ? 4.122 1.883 7.711 1.00 90.44 76 ALA A CA 1
ATOM 625 C C . ALA A 1 76 ? 2.657 1.781 8.164 1.00 90.44 76 ALA A C 1
ATOM 627 O O . ALA A 1 76 ? 2.272 2.481 9.101 1.00 90.44 76 ALA A O 1
ATOM 628 N N . PHE A 1 77 ? 1.870 0.895 7.547 1.00 91.19 77 PHE A N 1
ATOM 629 C CA . PHE A 1 77 ? 0.491 0.637 7.961 1.00 91.19 77 PHE A CA 1
ATOM 630 C C . PHE A 1 77 ? 0.412 -0.036 9.333 1.00 91.19 77 PHE A C 1
ATOM 632 O O . PHE A 1 77 ? -0.399 0.382 10.154 1.00 91.19 77 PHE A O 1
ATOM 639 N N . ASP A 1 78 ? 1.310 -0.972 9.645 1.00 89.81 78 ASP A N 1
ATOM 640 C CA . ASP A 1 78 ? 1.372 -1.585 10.977 1.00 89.81 78 ASP A CA 1
ATOM 641 C C . ASP A 1 78 ? 1.679 -0.556 12.068 1.00 89.81 78 ASP A C 1
ATOM 643 O O . ASP A 1 78 ? 1.070 -0.566 13.138 1.00 89.81 78 ASP A O 1
ATOM 647 N N . ASN A 1 79 ? 2.601 0.374 11.800 1.00 89.62 79 ASN A N 1
ATOM 648 C CA . ASN A 1 79 ? 2.902 1.466 12.724 1.00 89.62 79 ASN A CA 1
ATOM 649 C C . ASN A 1 79 ? 1.704 2.406 12.919 1.00 89.62 79 ASN A C 1
ATOM 651 O O . ASN A 1 79 ? 1.444 2.827 14.045 1.00 89.62 79 ASN A O 1
ATOM 655 N N . TYR A 1 80 ? 0.968 2.715 11.849 1.00 89.94 80 TYR A N 1
ATOM 656 C CA . TYR A 1 80 ? -0.259 3.509 11.920 1.00 89.94 80 TYR A CA 1
ATOM 657 C C . TYR A 1 80 ? -1.353 2.798 12.731 1.00 89.94 80 TYR A C 1
ATOM 659 O O . TYR A 1 80 ? -1.913 3.389 13.653 1.00 89.94 80 TYR A O 1
ATOM 667 N N . ALA A 1 81 ? -1.607 1.515 12.460 1.00 88.00 81 ALA A N 1
ATOM 668 C CA . ALA A 1 81 ? -2.607 0.721 13.170 1.00 88.00 81 ALA A CA 1
ATOM 669 C C . ALA A 1 81 ? -2.280 0.596 14.668 1.00 88.00 81 ALA A C 1
ATOM 671 O O . ALA A 1 81 ? -3.133 0.863 15.514 1.00 88.00 81 ALA A O 1
ATOM 672 N N . LYS A 1 82 ? -1.021 0.289 15.012 1.00 87.31 82 LYS A N 1
ATOM 673 C CA . LYS A 1 82 ? -0.553 0.249 16.410 1.00 87.31 82 LYS A CA 1
ATOM 674 C C . LYS A 1 82 ? -0.672 1.608 17.096 1.00 87.31 82 LYS A C 1
ATOM 676 O O . LYS A 1 82 ? -1.019 1.666 18.272 1.00 87.31 82 LYS A O 1
ATOM 681 N N . SER A 1 83 ? -0.413 2.694 16.369 1.00 87.00 83 SER A N 1
ATOM 682 C CA . SER A 1 83 ? -0.576 4.045 16.901 1.00 87.00 83 SER A CA 1
ATOM 683 C C . SER A 1 83 ? -2.037 4.402 17.161 1.00 87.00 83 SER A C 1
ATOM 685 O O . SER A 1 83 ? -2.308 5.063 18.158 1.00 87.00 83 SER A O 1
ATOM 687 N N . ARG A 1 84 ? -2.970 3.988 16.296 1.00 86.00 84 ARG A N 1
ATOM 688 C CA . ARG A 1 84 ? -4.410 4.209 16.507 1.00 86.00 84 ARG A CA 1
ATOM 689 C C . ARG A 1 84 ? -4.961 3.431 17.691 1.00 86.00 84 ARG A C 1
ATOM 691 O O . ARG A 1 84 ? -5.861 3.911 18.359 1.00 86.00 84 ARG A O 1
ATOM 698 N N . GLN A 1 85 ? -4.400 2.257 17.960 1.00 86.06 85 GLN A N 1
ATOM 699 C CA . GLN A 1 85 ? -4.770 1.419 19.101 1.00 86.06 85 GLN A CA 1
ATOM 700 C C . GLN A 1 85 ? -4.081 1.848 20.410 1.00 86.06 85 GLN A C 1
ATOM 702 O O . GLN A 1 85 ? -4.094 1.083 21.366 1.00 86.06 85 GLN A O 1
ATOM 707 N N . ALA A 1 86 ? -3.410 3.009 20.445 1.00 81.00 86 ALA A N 1
ATOM 708 C CA . ALA A 1 86 ? -2.619 3.493 21.584 1.00 81.00 86 ALA A CA 1
ATOM 709 C C . ALA A 1 86 ? -1.537 2.509 22.095 1.00 81.00 86 ALA A C 1
ATOM 711 O O . ALA A 1 86 ? -0.979 2.687 23.173 1.00 81.00 86 ALA A O 1
ATOM 712 N N . LYS A 1 87 ? -1.152 1.505 21.292 1.00 81.25 87 LYS A N 1
ATOM 713 C CA . LYS A 1 87 ? -0.151 0.478 21.649 1.00 81.25 87 LYS A CA 1
ATOM 714 C C . LYS A 1 87 ? 1.294 0.976 21.552 1.00 81.25 87 LYS A C 1
ATOM 716 O O . LYS A 1 87 ? 2.232 0.203 21.731 1.00 81.25 87 LYS A O 1
ATOM 721 N N . ARG A 1 88 ? 1.503 2.247 21.203 1.00 78.62 88 ARG A N 1
ATOM 722 C CA . ARG A 1 88 ? 2.824 2.858 21.037 1.00 78.62 88 ARG A CA 1
ATOM 723 C C . ARG A 1 88 ? 2.945 4.075 21.945 1.00 78.62 88 ARG A C 1
ATOM 725 O O . ARG A 1 88 ? 2.132 4.987 21.858 1.00 78.62 88 ARG A O 1
ATOM 732 N N . LYS A 1 89 ? 4.015 4.121 22.742 1.00 70.25 89 LYS A N 1
ATOM 733 C CA . LYS A 1 89 ? 4.391 5.298 23.534 1.00 70.25 89 LYS A CA 1
ATOM 734 C C . LYS A 1 89 ? 4.900 6.412 22.603 1.00 70.25 89 LYS A C 1
ATOM 736 O O . LYS A 1 89 ? 5.791 6.169 21.786 1.00 70.25 89 LYS A O 1
ATOM 741 N N . GLY A 1 90 ? 4.341 7.617 22.721 1.00 76.50 90 GLY A N 1
ATOM 742 C CA . GLY A 1 90 ? 4.763 8.814 21.978 1.00 76.50 90 GLY A CA 1
ATOM 743 C C . GLY A 1 90 ? 3.709 9.377 21.017 1.00 76.50 90 GLY A C 1
ATOM 744 O O . GLY A 1 90 ? 2.557 8.953 21.013 1.00 76.50 90 GLY A O 1
ATOM 745 N N . ARG A 1 91 ? 4.110 10.370 20.206 1.00 73.94 91 ARG A N 1
ATOM 746 C CA . ARG A 1 91 ? 3.204 11.087 19.291 1.00 73.94 91 ARG A CA 1
ATOM 747 C C . ARG A 1 91 ? 2.566 10.134 18.279 1.00 73.94 91 ARG A C 1
ATOM 749 O O . ARG A 1 91 ? 3.260 9.327 17.658 1.00 73.94 91 ARG A O 1
ATOM 756 N N . GLY A 1 92 ? 1.258 10.294 18.084 1.00 77.12 92 GLY A N 1
ATOM 757 C CA . GLY A 1 92 ? 0.487 9.509 17.130 1.00 77.12 92 GLY A CA 1
ATOM 758 C C . GLY A 1 92 ? 1.080 9.553 15.718 1.00 77.12 92 GLY A C 1
ATOM 759 O O . GLY A 1 92 ? 1.441 10.614 15.203 1.00 77.12 92 GLY A O 1
ATOM 760 N N . VAL A 1 93 ? 1.188 8.386 15.088 1.00 84.00 93 VAL A N 1
ATOM 761 C CA . VAL A 1 93 ? 1.610 8.240 13.697 1.00 84.00 93 VAL A CA 1
ATOM 762 C C . VAL A 1 93 ? 0.405 8.521 12.807 1.00 84.00 93 VAL A C 1
ATOM 764 O O . VAL A 1 93 ? -0.610 7.833 12.885 1.00 84.00 93 VAL A O 1
ATOM 767 N N . ALA A 1 94 ? 0.522 9.531 11.949 1.00 84.75 94 ALA A N 1
ATOM 768 C CA . ALA A 1 94 ? -0.486 9.819 10.936 1.00 84.75 94 ALA A CA 1
ATOM 769 C C . ALA A 1 94 ? -0.490 8.752 9.827 1.00 84.75 94 ALA A C 1
ATOM 771 O O . ALA A 1 94 ? 0.488 8.023 9.639 1.00 84.75 94 ALA A O 1
ATOM 772 N N . MET A 1 95 ? -1.584 8.699 9.065 1.00 83.75 95 MET A N 1
ATOM 773 C CA . MET A 1 95 ? -1.733 7.802 7.917 1.00 83.75 95 MET A CA 1
ATOM 774 C C . MET A 1 95 ? -0.517 7.886 6.972 1.00 83.75 95 MET A C 1
ATOM 776 O O . MET A 1 95 ? -0.015 8.993 6.733 1.00 83.75 95 MET A O 1
ATOM 780 N N . PRO A 1 96 ? -0.003 6.758 6.439 1.00 85.62 96 PRO A N 1
ATOM 781 C CA . PRO A 1 96 ? 1.126 6.781 5.516 1.00 85.62 96 PRO A CA 1
ATOM 782 C C . PRO A 1 96 ? 0.829 7.632 4.275 1.00 85.62 96 PRO A C 1
ATOM 784 O O . PRO A 1 96 ? -0.010 7.279 3.465 1.00 85.62 96 PRO A O 1
ATOM 787 N N . ARG A 1 97 ? 1.559 8.737 4.080 1.00 83.81 97 ARG A N 1
ATOM 788 C CA . ARG A 1 97 ? 1.382 9.630 2.919 1.00 83.81 97 ARG A CA 1
ATOM 789 C C . ARG A 1 97 ? 2.513 9.508 1.909 1.00 83.81 97 ARG A C 1
ATOM 791 O O . ARG A 1 97 ? 3.658 9.182 2.246 1.00 83.81 97 ARG A O 1
ATOM 798 N N . PHE A 1 98 ? 2.221 9.858 0.659 1.00 79.25 98 PHE A N 1
ATOM 799 C CA . PHE A 1 98 ? 3.253 10.012 -0.360 1.00 79.25 98 PHE A CA 1
ATOM 800 C C . PHE A 1 98 ? 4.202 11.151 0.003 1.00 79.25 98 PHE A C 1
ATOM 802 O O . PHE A 1 98 ? 3.792 12.296 0.177 1.00 79.25 98 PHE A O 1
ATOM 809 N N . LYS A 1 99 ? 5.501 10.844 0.061 1.00 73.12 99 LYS A N 1
ATOM 810 C CA . LYS A 1 99 ? 6.543 11.874 0.084 1.00 73.12 99 LYS A CA 1
ATOM 811 C C . LYS A 1 99 ? 6.953 12.230 -1.344 1.00 73.12 99 LYS A C 1
ATOM 813 O O . LYS A 1 99 ? 7.014 11.359 -2.224 1.00 73.12 99 LYS A O 1
ATOM 818 N N . SER A 1 100 ? 7.245 13.510 -1.575 1.00 78.25 100 SER A N 1
ATOM 819 C CA . SER A 1 100 ? 7.857 13.949 -2.829 1.00 78.25 100 SER A CA 1
ATOM 820 C C . SER A 1 100 ? 9.276 13.385 -2.936 1.00 78.25 100 SER A C 1
ATOM 822 O O . SER A 1 100 ? 9.959 13.210 -1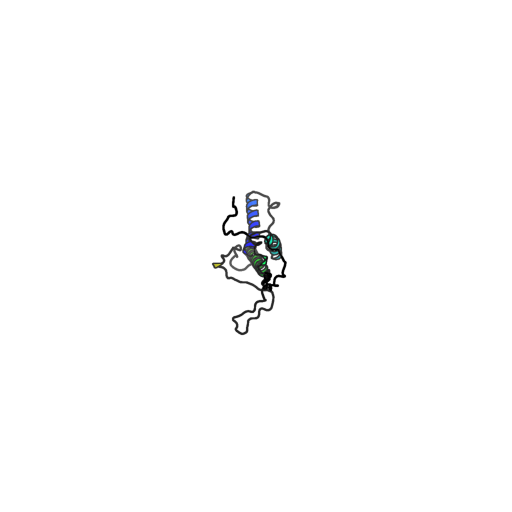.925 1.00 78.25 100 SER A O 1
ATOM 824 N N . LYS A 1 101 ? 9.733 13.101 -4.163 1.00 71.56 101 LYS A N 1
ATOM 825 C CA . LYS A 1 101 ? 11.086 12.565 -4.404 1.00 71.56 101 LYS A CA 1
ATOM 826 C C . LYS A 1 101 ? 12.164 13.512 -3.861 1.00 71.56 101 LYS A C 1
ATOM 828 O O . LYS A 1 101 ? 13.125 13.049 -3.272 1.00 71.56 101 LYS A O 1
ATOM 833 N N . ARG A 1 102 ? 11.945 14.827 -3.987 1.00 76.12 102 ARG A N 1
ATOM 834 C CA . ARG A 1 102 ? 12.869 15.880 -3.532 1.00 76.12 102 ARG A CA 1
ATOM 835 C C . ARG A 1 102 ? 13.031 15.946 -2.007 1.00 76.12 102 ARG A C 1
ATOM 837 O O . ARG A 1 102 ? 14.063 16.390 -1.535 1.00 76.12 102 ARG A O 1
ATOM 844 N N . LYS A 1 103 ? 12.025 15.511 -1.236 1.00 75.88 103 LYS A N 1
ATOM 845 C CA . LYS A 1 103 ? 12.043 15.535 0.242 1.00 75.88 103 LYS A CA 1
ATOM 846 C C . LYS A 1 103 ? 12.334 14.165 0.866 1.00 75.88 103 LYS A C 1
ATOM 848 O O . LYS A 1 103 ? 12.381 14.040 2.089 1.00 75.88 103 LYS A O 1
ATOM 853 N N . ALA A 1 104 ? 12.452 13.115 0.058 1.00 74.31 104 ALA A N 1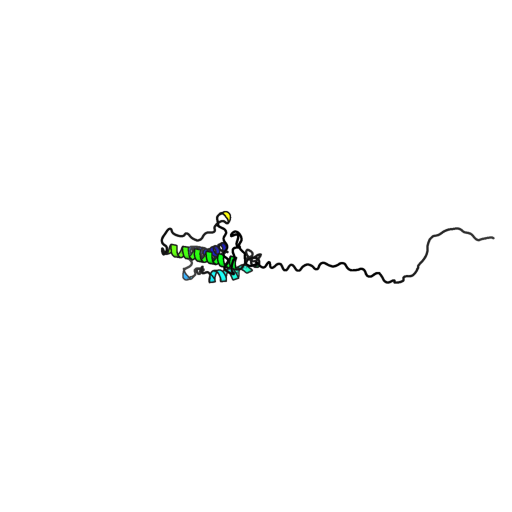
ATOM 854 C CA . ALA A 1 104 ? 12.668 11.759 0.539 1.00 74.31 104 ALA A CA 1
ATOM 855 C C . ALA A 1 104 ? 14.152 11.393 0.452 1.00 74.31 104 ALA A C 1
ATOM 857 O O . A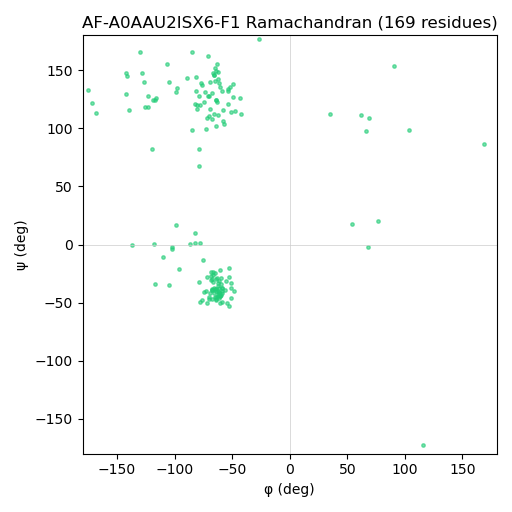LA A 1 104 ? 14.766 11.548 -0.600 1.00 74.31 104 ALA A O 1
ATOM 858 N N . ARG A 1 105 ? 14.709 10.845 1.538 1.00 73.81 105 ARG A N 1
ATOM 859 C CA . ARG A 1 105 ? 16.033 10.210 1.497 1.00 73.81 105 ARG A CA 1
ATOM 860 C C . ARG A 1 105 ? 15.952 9.010 0.551 1.00 73.81 105 ARG A C 1
ATOM 862 O O . ARG A 1 105 ? 15.100 8.141 0.746 1.00 73.81 105 ARG A O 1
ATOM 869 N N . LEU A 1 106 ? 16.797 8.992 -0.476 1.00 71.06 106 LEU A N 1
ATOM 870 C CA . LEU A 1 106 ? 16.911 7.860 -1.391 1.00 71.06 106 LEU A CA 1
ATOM 871 C C . LEU A 1 106 ? 17.665 6.741 -0.667 1.00 71.06 106 LEU A C 1
ATOM 873 O O . LEU A 1 106 ? 18.770 6.954 -0.180 1.00 71.06 106 LEU A O 1
ATOM 877 N N . SER A 1 107 ? 17.054 5.565 -0.558 1.00 69.94 107 SER A N 1
ATOM 878 C CA . SER A 1 107 ? 17.686 4.385 0.028 1.00 69.94 107 SER A CA 1
ATOM 879 C C . SER A 1 107 ? 17.289 3.132 -0.744 1.00 69.94 107 SER A C 1
ATOM 881 O O . SER A 1 107 ? 16.161 3.017 -1.231 1.00 69.94 107 SER A O 1
ATOM 883 N N . CYS A 1 108 ? 18.219 2.187 -0.850 1.00 63.72 108 CYS A N 1
ATOM 884 C CA . CYS A 1 108 ? 17.955 0.835 -1.322 1.00 63.72 108 CYS A CA 1
ATOM 885 C C . CYS A 1 108 ? 18.530 -0.160 -0.308 1.00 63.72 108 CYS A C 1
ATOM 887 O O . CYS A 1 108 ? 19.500 0.142 0.387 1.00 63.72 108 CYS A O 1
ATOM 889 N N . ARG A 1 109 ? 17.882 -1.320 -0.172 1.00 67.06 109 ARG A N 1
ATOM 890 C CA . ARG A 1 109 ? 18.364 -2.416 0.670 1.00 67.06 109 ARG A CA 1
ATOM 891 C C . ARG A 1 109 ? 18.611 -3.609 -0.230 1.00 67.06 109 ARG A C 1
ATOM 893 O O . ARG A 1 109 ? 17.699 -4.053 -0.920 1.00 67.06 109 ARG A O 1
ATOM 900 N N . PHE A 1 110 ? 19.828 -4.116 -0.180 1.00 65.00 110 PHE A N 1
ATOM 901 C CA . PHE A 1 110 ? 20.209 -5.358 -0.823 1.00 65.00 110 PHE A CA 1
ATOM 902 C C . PHE A 1 110 ? 20.180 -6.465 0.226 1.00 65.00 110 PHE A C 1
ATOM 904 O O . PHE A 1 110 ? 20.623 -6.276 1.357 1.00 65.00 110 PHE A O 1
ATOM 911 N N . THR A 1 111 ? 19.591 -7.595 -0.132 1.00 62.88 111 THR A N 1
ATOM 912 C CA . THR A 1 111 ? 19.400 -8.759 0.746 1.00 62.88 111 THR A CA 1
ATOM 913 C C . THR A 1 111 ? 20.142 -9.989 0.224 1.00 62.88 111 THR A C 1
ATOM 915 O O . THR A 1 111 ? 20.083 -11.040 0.853 1.00 62.88 111 THR A O 1
ATOM 918 N N . THR A 1 112 ? 20.855 -9.866 -0.902 1.00 55.50 112 THR A N 1
ATOM 919 C CA . THR A 1 112 ? 21.497 -10.981 -1.606 1.00 55.50 112 THR A CA 1
ATOM 920 C C . THR A 1 112 ? 22.987 -10.706 -1.811 1.00 55.50 112 THR A C 1
ATOM 922 O O . THR A 1 112 ? 23.346 -9.763 -2.514 1.00 55.50 112 THR A O 1
ATOM 925 N N . GLY A 1 113 ? 23.832 -11.565 -1.233 1.00 59.97 113 GLY A N 1
ATOM 926 C CA . GLY A 1 113 ? 25.284 -11.604 -1.446 1.00 59.97 113 GLY A CA 1
ATOM 927 C C . GLY A 1 113 ? 26.118 -10.747 -0.486 1.00 59.97 113 GLY A C 1
ATOM 928 O O . GLY A 1 113 ? 25.652 -9.747 0.060 1.00 59.97 113 GLY A O 1
ATOM 929 N N . THR A 1 114 ? 27.373 -11.157 -0.288 1.00 54.94 114 THR A N 1
ATOM 930 C CA . THR A 1 114 ? 28.380 -10.424 0.489 1.00 54.94 114 THR A CA 1
ATOM 931 C C . THR A 1 114 ? 28.749 -9.139 -0.240 1.00 54.94 114 THR A C 1
ATOM 933 O O . THR A 1 114 ? 29.426 -9.158 -1.267 1.00 54.94 114 THR A O 1
ATOM 936 N N . ILE A 1 115 ? 28.299 -8.013 0.297 1.00 62.69 115 ILE A N 1
ATOM 937 C CA . ILE A 1 115 ? 28.646 -6.685 -0.195 1.00 62.69 115 ILE A CA 1
ATOM 938 C C . ILE A 1 115 ? 29.974 -6.303 0.456 1.00 62.69 115 ILE A C 1
ATOM 940 O O . ILE A 1 115 ? 30.014 -5.932 1.629 1.00 62.69 115 ILE A O 1
ATOM 944 N N . ARG A 1 116 ? 31.077 -6.481 -0.278 1.00 62.06 116 ARG A N 1
ATOM 945 C CA . ARG A 1 116 ? 32.417 -6.161 0.226 1.00 62.06 116 ARG A CA 1
ATOM 946 C C . ARG A 1 116 ? 32.646 -4.654 0.134 1.00 62.06 116 ARG A C 1
ATOM 948 O O . ARG A 1 116 ? 32.443 -4.063 -0.922 1.00 62.06 116 ARG A O 1
ATOM 955 N N . VAL A 1 117 ? 33.053 -4.041 1.241 1.00 60.12 117 VAL A N 1
ATOM 956 C CA . VAL A 1 117 ? 33.631 -2.693 1.240 1.00 60.12 117 VAL A CA 1
ATOM 957 C C . VAL A 1 117 ? 35.101 -2.870 0.876 1.00 60.12 117 VAL A C 1
ATOM 959 O O . VAL A 1 117 ? 35.803 -3.633 1.538 1.00 60.12 117 VAL A O 1
ATOM 962 N N . GLU A 1 118 ? 35.551 -2.244 -0.209 1.00 60.41 118 GLU A N 1
ATOM 963 C CA . GLU A 1 118 ? 36.960 -2.299 -0.603 1.00 60.41 118 GLU A CA 1
ATOM 964 C C . GLU A 1 118 ? 37.829 -1.606 0.449 1.00 60.41 118 GLU A C 1
ATOM 966 O O . GLU A 1 118 ? 37.383 -0.677 1.124 1.00 60.41 118 GLU A O 1
ATOM 971 N N . THR A 1 119 ? 39.084 -2.041 0.575 1.00 56.84 119 THR A N 1
ATOM 972 C CA . THR A 1 119 ? 40.028 -1.661 1.643 1.00 56.84 119 THR A CA 1
ATOM 973 C C . THR A 1 119 ? 40.201 -0.140 1.814 1.00 56.84 119 THR A C 1
ATOM 975 O O . THR A 1 119 ? 40.574 0.320 2.887 1.00 56.84 119 THR A O 1
ATOM 978 N N . GLY A 1 120 ? 39.866 0.661 0.794 1.00 62.44 120 GLY A N 1
ATOM 979 C CA . GLY A 1 120 ? 39.862 2.129 0.840 1.00 62.44 120 GLY A CA 1
ATOM 980 C C . GLY A 1 120 ? 38.616 2.790 1.456 1.00 62.44 120 GLY A C 1
ATOM 981 O O . GLY A 1 120 ? 38.524 4.017 1.440 1.00 62.44 120 GLY A O 1
ATOM 982 N N . GLY A 1 121 ? 37.629 2.026 1.942 1.00 58.78 121 GLY A N 1
ATOM 983 C CA . GLY A 1 121 ? 36.465 2.516 2.703 1.00 58.78 121 GLY A CA 1
ATOM 984 C C . GLY A 1 121 ? 35.452 3.375 1.930 1.00 58.78 121 GLY A C 1
ATOM 985 O O . GLY A 1 121 ? 34.436 3.780 2.490 1.00 58.78 121 GLY A O 1
ATOM 986 N N . ARG A 1 122 ? 35.707 3.667 0.649 1.00 63.31 122 ARG A N 1
ATOM 987 C CA . ARG A 1 122 ? 34.883 4.557 -0.191 1.00 63.31 122 ARG A CA 1
ATOM 988 C C . ARG A 1 122 ? 34.109 3.826 -1.291 1.00 63.31 122 ARG A C 1
ATOM 990 O O . ARG A 1 122 ? 33.247 4.429 -1.923 1.00 63.31 122 ARG A O 1
ATOM 997 N N . HIS A 1 123 ? 34.412 2.550 -1.525 1.00 56.72 123 HIS A N 1
ATOM 998 C CA . HIS A 1 123 ? 33.857 1.759 -2.622 1.00 56.72 123 HIS A CA 1
ATOM 999 C C . HIS A 1 123 ? 33.238 0.473 -2.087 1.00 56.72 123 HIS A C 1
ATOM 1001 O O . HIS A 1 123 ? 33.759 -0.166 -1.173 1.00 56.72 123 HIS A O 1
ATOM 1007 N N . VAL A 1 124 ? 32.090 0.118 -2.656 1.00 59.62 124 VAL A N 1
ATOM 1008 C CA . VAL A 1 124 ? 31.315 -1.056 -2.277 1.00 59.62 124 VAL A CA 1
ATO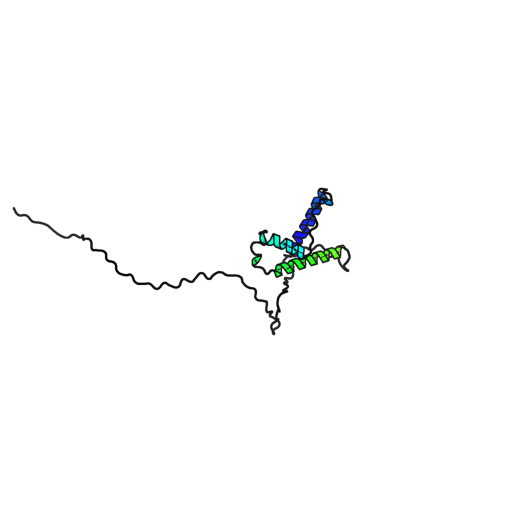M 1009 C C . VAL A 1 124 ? 31.140 -1.926 -3.515 1.00 59.62 124 VAL A C 1
ATOM 1011 O O . VAL A 1 124 ? 30.534 -1.488 -4.494 1.00 59.62 124 VAL A O 1
ATOM 1014 N N . THR A 1 125 ? 31.649 -3.157 -3.482 1.00 59.16 125 THR A N 1
ATOM 1015 C CA . THR A 1 125 ? 31.447 -4.124 -4.562 1.00 59.16 125 THR A CA 1
ATOM 1016 C C . THR A 1 125 ? 29.999 -4.603 -4.526 1.00 59.16 125 THR A C 1
ATOM 1018 O O . THR A 1 125 ? 29.586 -5.342 -3.627 1.00 59.16 125 THR A O 1
ATOM 1021 N N . LEU A 1 126 ? 29.212 -4.171 -5.509 1.00 57.16 126 LEU A N 1
ATOM 1022 C CA . LEU A 1 126 ? 27.848 -4.648 -5.694 1.00 57.16 126 LEU A CA 1
ATOM 1023 C C . LEU A 1 126 ? 27.855 -6.000 -6.429 1.00 57.16 126 LEU A C 1
ATOM 1025 O O . LEU A 1 126 ? 28.668 -6.193 -7.337 1.00 57.16 126 LEU A O 1
ATOM 1029 N N . PRO A 1 127 ? 26.935 -6.926 -6.101 1.00 59.97 127 PRO A N 1
ATOM 1030 C CA . PRO A 1 127 ? 26.678 -8.090 -6.941 1.00 59.97 127 PRO A CA 1
ATOM 1031 C C . PRO A 1 127 ? 26.377 -7.636 -8.375 1.00 59.97 127 PRO A C 1
ATOM 1033 O O . PRO A 1 127 ? 25.586 -6.711 -8.578 1.00 59.97 127 PRO A O 1
ATOM 1036 N N . ARG A 1 128 ? 27.024 -8.270 -9.362 1.00 50.00 128 ARG A N 1
ATOM 1037 C CA . ARG A 1 128 ? 26.907 -7.933 -10.788 1.00 50.00 128 ARG A CA 1
ATOM 1038 C C . ARG A 1 128 ? 25.431 -7.861 -11.188 1.00 50.00 128 ARG A C 1
ATOM 1040 O O . ARG A 1 128 ? 24.741 -8.879 -11.197 1.00 50.00 128 ARG A O 1
ATOM 1047 N N . TRP A 1 129 ? 24.952 -6.670 -11.541 1.00 48.59 129 TRP A N 1
ATOM 1048 C CA . TRP A 1 129 ? 23.671 -6.542 -12.222 1.00 48.59 129 TRP A CA 1
ATOM 1049 C C . TRP A 1 129 ? 23.860 -7.115 -13.628 1.00 48.59 129 TRP A C 1
ATOM 1051 O O . TRP A 1 129 ? 24.718 -6.660 -14.386 1.00 48.59 129 TRP A O 1
ATOM 1061 N N . ALA A 1 130 ? 23.146 -8.186 -13.956 1.00 34.28 130 ALA A N 1
ATOM 1062 C CA . ALA A 1 130 ? 23.142 -8.672 -15.322 1.00 34.28 130 ALA A CA 1
ATOM 1063 C C . ALA A 1 130 ? 22.371 -7.652 -16.169 1.00 34.28 130 ALA A C 1
ATOM 1065 O O . ALA A 1 130 ? 21.158 -7.514 -16.025 1.00 34.28 130 ALA A O 1
ATOM 1066 N N . GLN A 1 131 ? 23.084 -6.933 -17.035 1.00 42.53 131 GLN A N 1
ATOM 1067 C CA . GLN A 1 131 ? 22.486 -6.291 -18.199 1.00 42.53 131 GLN A CA 1
ATOM 1068 C C . GLN A 1 131 ? 21.959 -7.399 -19.103 1.00 42.53 131 GLN A C 1
ATOM 1070 O O . GLN A 1 131 ? 22.734 -8.045 -19.804 1.00 42.53 131 GLN A O 1
ATOM 1075 N N . SER A 1 132 ? 20.653 -7.649 -19.100 1.00 42.75 132 SER A N 1
ATOM 1076 C CA . SER A 1 132 ? 20.036 -8.375 -20.205 1.00 42.75 132 SER A CA 1
ATOM 1077 C C . SER A 1 132 ? 19.846 -7.400 -21.366 1.00 42.75 132 SER A C 1
ATOM 1079 O O . SER A 1 132 ? 18.772 -6.837 -21.546 1.00 42.75 132 SER A O 1
ATOM 1081 N N . ALA A 1 133 ? 20.907 -7.193 -22.140 1.00 39.06 133 ALA A N 1
ATOM 1082 C CA . ALA A 1 133 ? 20.804 -6.715 -23.509 1.00 39.06 133 ALA A CA 1
ATOM 1083 C C . ALA A 1 133 ? 21.431 -7.785 -24.405 1.00 39.06 133 ALA A C 1
ATOM 1085 O O . ALA A 1 133 ? 22.592 -7.685 -24.787 1.00 39.06 133 ALA A O 1
ATOM 1086 N N . SER A 1 134 ? 20.671 -8.831 -24.745 1.00 42.22 134 SER A N 1
ATOM 1087 C CA . SER A 1 134 ? 20.977 -9.591 -25.956 1.00 42.22 134 SER A CA 1
ATOM 1088 C C . SER A 1 134 ? 20.434 -8.804 -27.150 1.00 42.22 134 SER A C 1
ATOM 1090 O O . SER A 1 134 ? 19.481 -9.213 -27.811 1.00 42.22 134 SER A O 1
ATOM 1092 N N . THR A 1 135 ? 21.028 -7.646 -27.431 1.00 36.78 135 THR A N 1
ATOM 1093 C CA . THR A 1 135 ? 21.052 -7.189 -28.816 1.00 36.78 135 THR A CA 1
ATOM 1094 C C . THR A 1 135 ? 22.051 -8.113 -29.481 1.00 36.78 135 THR A C 1
ATOM 1096 O O . THR A 1 135 ? 23.256 -7.982 -29.277 1.00 36.78 135 THR A O 1
ATOM 1099 N N . SER A 1 136 ? 21.533 -9.126 -30.177 1.00 34.78 136 SER A N 1
ATOM 1100 C CA . SER A 1 136 ? 22.328 -9.929 -31.102 1.00 34.78 136 SER A CA 1
ATOM 1101 C C . SER A 1 136 ? 23.200 -8.964 -31.911 1.00 34.78 136 SER A C 1
ATOM 1103 O O . SER A 1 136 ? 22.651 -7.989 -32.442 1.00 34.78 136 SER A O 1
ATOM 1105 N N . PRO A 1 137 ? 24.533 -9.139 -31.972 1.00 39.88 137 PRO A N 1
ATOM 1106 C CA . PRO A 1 137 ? 25.314 -8.332 -32.881 1.00 39.88 137 PRO A CA 1
ATOM 1107 C C . PRO A 1 137 ? 24.794 -8.689 -34.267 1.00 39.88 137 PRO A C 1
ATOM 1109 O O . PRO A 1 137 ? 24.944 -9.821 -34.728 1.00 39.88 137 PRO A O 1
ATOM 1112 N N . ARG A 1 138 ? 24.115 -7.727 -34.904 1.00 38.31 138 ARG A N 1
ATOM 1113 C CA . ARG A 1 138 ? 23.885 -7.728 -36.344 1.00 38.31 138 ARG A CA 1
ATOM 1114 C C . ARG A 1 138 ? 25.209 -8.159 -36.957 1.00 38.31 138 ARG A C 1
ATOM 1116 O O . ARG A 1 138 ? 26.200 -7.452 -36.789 1.00 38.31 138 ARG A O 1
ATOM 1123 N N . ALA A 1 139 ? 25.210 -9.345 -37.562 1.00 39.47 139 ALA A N 1
ATOM 1124 C CA . ALA A 1 139 ? 26.375 -9.915 -38.202 1.00 39.47 139 ALA A CA 1
ATOM 1125 C C . ALA A 1 139 ? 26.994 -8.828 -39.079 1.00 39.47 139 ALA A C 1
ATOM 1127 O O . ALA A 1 139 ? 26.359 -8.324 -40.009 1.00 39.47 139 ALA A O 1
ATOM 1128 N N . SER A 1 140 ? 28.203 -8.414 -38.719 1.00 40.12 140 SER A N 1
ATOM 1129 C CA . SER A 1 140 ? 29.077 -7.676 -39.606 1.00 40.12 140 SER A CA 1
ATOM 1130 C C . SER A 1 140 ? 29.273 -8.557 -40.831 1.00 40.12 140 SER A C 1
ATOM 1132 O O . SER A 1 140 ? 29.921 -9.599 -40.764 1.00 40.12 140 SER A O 1
ATOM 1134 N N . SER A 1 141 ? 28.639 -8.170 -41.933 1.00 42.66 141 SER A N 1
ATOM 1135 C CA . SER A 1 141 ? 28.925 -8.691 -43.258 1.00 42.66 141 SER A CA 1
ATOM 1136 C C . SER A 1 141 ? 30.404 -8.446 -43.552 1.00 42.66 141 SER A C 1
ATOM 1138 O O . SER A 1 141 ? 30.804 -7.311 -43.815 1.00 42.66 141 SER A O 1
ATOM 1140 N N . SER A 1 142 ? 31.214 -9.501 -43.465 1.00 42.88 142 SER A N 1
ATOM 1141 C CA . SER A 1 142 ? 32.559 -9.516 -44.039 1.00 42.88 142 SER A CA 1
ATOM 1142 C C . SER A 1 142 ? 32.480 -9.346 -45.562 1.00 42.88 142 SER A C 1
ATOM 1144 O O . SER A 1 142 ? 31.504 -9.786 -46.177 1.00 42.88 142 SER A O 1
ATOM 1146 N N . PRO A 1 143 ? 33.487 -8.706 -46.181 1.00 39.75 143 PRO A N 1
ATOM 1147 C CA . PRO A 1 143 ? 33.465 -8.362 -47.594 1.00 39.75 143 PRO A CA 1
ATOM 1148 C C . PRO A 1 143 ? 33.594 -9.622 -48.450 1.00 39.75 143 PRO A C 1
ATOM 1150 O O . PRO A 1 143 ? 34.511 -10.423 -48.276 1.00 39.75 143 PRO A O 1
ATOM 1153 N N . ALA A 1 144 ? 32.665 -9.785 -49.389 1.00 42.25 144 ALA A N 1
ATOM 1154 C CA . ALA A 1 144 ? 32.726 -10.826 -50.398 1.00 42.25 144 ALA A CA 1
ATOM 1155 C C . ALA A 1 144 ? 33.922 -10.578 -51.328 1.00 42.25 144 ALA A C 1
ATOM 1157 O O . ALA A 1 144 ? 33.950 -9.618 -52.102 1.00 42.25 144 ALA A O 1
ATOM 1158 N N . SER A 1 145 ? 34.903 -11.472 -51.251 1.00 39.97 145 SER A N 1
ATOM 1159 C CA . SER A 1 145 ? 35.914 -11.682 -52.278 1.00 39.97 145 SER A CA 1
ATOM 1160 C C . SER A 1 145 ? 35.217 -11.925 -53.618 1.00 39.97 145 SER A C 1
ATOM 1162 O O . SER A 1 145 ? 34.407 -12.841 -53.748 1.00 39.97 145 SER A O 1
ATOM 1164 N N . ARG A 1 146 ? 35.512 -11.079 -54.608 1.00 46.59 146 ARG A N 1
ATOM 1165 C CA . ARG A 1 146 ? 35.034 -11.206 -55.989 1.00 46.59 146 ARG A CA 1
ATOM 1166 C C . ARG A 1 146 ? 35.587 -12.486 -56.632 1.00 46.59 146 ARG A C 1
ATOM 1168 O O . ARG A 1 146 ? 36.808 -12.593 -56.741 1.00 46.59 146 ARG A O 1
ATOM 1175 N N . PRO A 1 147 ? 34.752 -13.393 -57.159 1.00 42.69 147 PRO A N 1
ATOM 1176 C CA . PRO A 1 147 ? 35.164 -14.280 -58.234 1.00 42.69 147 PRO A CA 1
ATOM 1177 C C . PRO A 1 147 ? 35.050 -13.524 -59.567 1.00 42.69 147 PRO A C 1
ATOM 1179 O O . PRO A 1 147 ? 34.053 -12.847 -59.827 1.00 42.69 147 PRO A O 1
ATOM 1182 N N . GLY A 1 148 ? 36.098 -13.597 -60.389 1.00 42.28 148 GLY A N 1
ATOM 1183 C CA . GLY A 1 148 ? 36.115 -13.020 -61.734 1.00 42.28 148 GLY A CA 1
ATOM 1184 C C . GLY A 1 148 ? 35.069 -13.661 -62.660 1.00 42.28 148 GLY A C 1
ATOM 1185 O O . GLY A 1 148 ? 34.654 -14.798 -62.425 1.00 42.28 148 GLY A O 1
ATOM 1186 N N . PRO A 1 149 ? 34.617 -12.945 -63.703 1.00 60.00 149 PRO A N 1
ATOM 1187 C CA . PRO A 1 149 ? 33.587 -13.446 -64.606 1.00 60.00 149 PRO A CA 1
ATOM 1188 C C . PRO A 1 149 ? 34.147 -14.531 -65.544 1.00 60.00 149 PRO A C 1
ATOM 1190 O O . PRO A 1 149 ? 35.173 -14.294 -66.186 1.00 60.00 149 PRO A O 1
ATOM 1193 N N . PRO A 1 150 ? 33.487 -15.695 -65.700 1.00 42.09 150 PRO A N 1
ATOM 1194 C CA . PRO A 1 150 ? 33.769 -16.579 -66.817 1.00 42.09 150 PRO A CA 1
ATOM 1195 C C . PRO A 1 150 ? 33.134 -16.044 -68.106 1.00 42.09 150 PRO A C 1
ATOM 1197 O O . PRO A 1 150 ? 31.996 -15.570 -68.133 1.00 42.09 150 PRO A O 1
ATOM 1200 N N . ALA A 1 151 ? 33.921 -16.138 -69.175 1.00 44.25 151 ALA A N 1
ATOM 1201 C CA . ALA A 1 151 ? 33.567 -15.802 -70.540 1.00 44.25 151 ALA A CA 1
ATOM 1202 C C . ALA A 1 151 ? 32.263 -16.481 -70.986 1.00 44.25 151 ALA A C 1
ATOM 1204 O O . ALA A 1 151 ? 32.080 -17.684 -70.807 1.00 44.25 151 ALA A O 1
ATOM 1205 N N . SER A 1 152 ? 31.387 -15.725 -71.646 1.00 47.06 152 SER A N 1
ATOM 1206 C CA . SER A 1 152 ? 30.406 -16.311 -72.554 1.00 47.06 152 SER A CA 1
ATOM 1207 C C . SER A 1 152 ? 30.218 -15.416 -73.773 1.00 47.06 152 SER A C 1
ATOM 1209 O O . SER A 1 152 ? 30.078 -14.196 -73.690 1.00 47.06 152 SER A O 1
ATOM 1211 N N . CYS A 1 153 ? 30.330 -16.075 -74.918 1.00 34.31 153 CYS A N 1
ATOM 1212 C CA . CYS A 1 153 ? 30.305 -15.551 -76.265 1.00 34.31 153 CYS A CA 1
ATOM 1213 C C . CYS A 1 153 ? 28.942 -14.939 -76.613 1.00 34.31 153 CYS A C 1
ATOM 1215 O O . CYS A 1 153 ? 27.905 -15.542 -76.338 1.00 34.31 153 CYS A O 1
ATOM 1217 N N . ARG A 1 154 ? 28.943 -13.813 -77.334 1.00 40.59 154 ARG A N 1
ATOM 1218 C CA . ARG A 1 154 ? 27.842 -13.435 -78.229 1.00 40.59 154 ARG A CA 1
ATOM 1219 C C . ARG A 1 154 ? 28.379 -12.763 -79.507 1.00 40.59 154 ARG A C 1
ATOM 1221 O O . ARG A 1 154 ? 29.445 -12.156 -79.455 1.00 40.59 154 ARG A O 1
ATOM 1228 N N . PRO A 1 155 ? 27.685 -12.957 -80.644 1.00 49.88 155 PRO A N 1
ATOM 1229 C CA . PRO A 1 155 ? 28.230 -12.869 -82.003 1.00 49.88 155 PRO A CA 1
ATOM 1230 C C . PRO A 1 155 ? 28.258 -11.436 -82.567 1.00 49.88 155 PRO A C 1
ATOM 1232 O O . PRO A 1 155 ? 27.571 -10.564 -82.032 1.00 49.88 155 PRO A O 1
ATOM 1235 N N . PRO A 1 156 ? 28.996 -11.185 -83.670 1.00 42.62 156 PRO A N 1
ATOM 1236 C CA . PRO A 1 156 ? 28.978 -9.894 -84.348 1.00 42.62 156 PRO A CA 1
ATOM 1237 C C . PRO A 1 156 ? 27.708 -9.730 -85.195 1.00 42.62 156 PRO A C 1
ATOM 1239 O O . PRO A 1 156 ? 27.273 -10.650 -85.888 1.00 42.62 156 PRO A O 1
ATOM 1242 N N . SER A 1 157 ? 27.114 -8.539 -85.176 1.00 44.69 157 SER A N 1
ATOM 1243 C CA . SER A 1 157 ? 26.080 -8.139 -86.132 1.00 44.69 157 SER A CA 1
ATOM 1244 C C . SER A 1 157 ? 26.287 -6.683 -86.548 1.00 44.69 157 SER A C 1
ATOM 1246 O O . SER A 1 157 ? 26.223 -5.794 -85.707 1.00 44.69 157 SER A O 1
ATOM 1248 N N . ALA A 1 158 ? 26.579 -6.541 -87.847 1.00 42.50 158 ALA A N 1
ATOM 1249 C CA . ALA A 1 158 ? 26.381 -5.436 -88.797 1.00 42.50 158 ALA A CA 1
ATOM 1250 C C . ALA A 1 158 ? 26.515 -3.983 -88.289 1.00 42.50 158 ALA A C 1
ATOM 1252 O O . ALA A 1 158 ? 25.742 -3.528 -87.456 1.00 42.50 158 ALA A O 1
ATOM 1253 N N . THR A 1 159 ? 27.538 -3.228 -88.707 1.00 41.03 159 THR A N 1
ATOM 1254 C CA . THR A 1 159 ? 27.678 -2.509 -90.002 1.00 41.03 159 THR A CA 1
ATOM 1255 C C . THR A 1 159 ? 26.607 -1.435 -90.221 1.00 41.03 159 THR A C 1
ATOM 1257 O O . THR A 1 159 ? 25.457 -1.782 -90.457 1.00 41.03 159 THR A O 1
ATOM 1260 N N . ASN A 1 160 ? 27.015 -0.156 -90.205 1.00 35.47 160 ASN A N 1
ATOM 1261 C CA . ASN A 1 160 ? 26.534 0.918 -91.094 1.00 35.47 160 ASN A CA 1
ATOM 1262 C C . ASN A 1 160 ? 27.379 2.199 -90.918 1.00 35.47 160 ASN A C 1
ATOM 1264 O O . ASN A 1 160 ? 27.464 2.722 -89.811 1.00 35.47 160 ASN A O 1
ATOM 1268 N N . ALA A 1 161 ? 27.988 2.656 -92.018 1.00 43.81 161 ALA A N 1
ATOM 1269 C CA . ALA A 1 161 ? 28.460 4.014 -92.355 1.00 43.81 161 ALA A CA 1
ATOM 1270 C C . ALA A 1 161 ? 29.337 3.844 -93.619 1.00 43.81 161 ALA A C 1
ATOM 1272 O O . ALA A 1 161 ? 30.458 3.354 -93.529 1.00 43.81 161 ALA A O 1
ATOM 1273 N N . ASP A 1 162 ? 28.778 3.854 -94.826 1.00 37.59 162 ASP A N 1
ATOM 1274 C CA . ASP A 1 162 ? 28.378 5.034 -95.611 1.00 37.59 162 ASP A CA 1
ATOM 1275 C C . ASP A 1 162 ? 29.588 5.878 -96.055 1.00 37.59 162 ASP A C 1
ATOM 1277 O O . ASP A 1 162 ? 30.134 6.666 -95.285 1.00 37.59 162 ASP A O 1
ATOM 1281 N N . ALA A 1 163 ? 30.026 5.652 -97.300 1.00 42.22 163 ALA A N 1
ATOM 1282 C CA . ALA A 1 163 ? 30.830 6.574 -98.098 1.00 42.22 163 ALA A CA 1
ATOM 1283 C C . ALA A 1 163 ? 30.889 6.107 -99.567 1.00 42.22 163 ALA A C 1
ATOM 1285 O O . ALA A 1 163 ? 31.549 5.121 -99.889 1.00 42.22 163 ALA A O 1
ATOM 1286 N N . GLY A 1 164 ? 30.275 6.888 -100.460 1.00 38.38 164 GLY A N 1
ATOM 1287 C CA . GLY A 1 164 ? 30.952 7.294 -101.697 1.00 38.38 164 GLY A CA 1
ATOM 1288 C C . GLY A 1 164 ? 30.582 6.607 -103.018 1.00 38.38 164 GLY A C 1
ATOM 1289 O O . GLY A 1 164 ? 31.191 5.621 -103.406 1.00 38.38 164 GLY A O 1
ATOM 1290 N N . SER A 1 165 ? 29.713 7.296 -103.765 1.00 46.09 165 SER A N 1
ATOM 1291 C CA . SER A 1 165 ? 29.843 7.610 -105.203 1.00 46.09 165 SER A CA 1
ATOM 1292 C C . SER A 1 165 ? 29.748 6.510 -106.283 1.00 46.09 165 SER A C 1
ATOM 1294 O O . SER A 1 165 ? 30.679 5.762 -106.556 1.00 46.09 165 SER A O 1
ATOM 1296 N N . SER A 1 166 ? 28.613 6.574 -106.995 1.00 57.66 166 SER A N 1
ATOM 1297 C CA . SER A 1 166 ? 28.338 6.374 -108.439 1.00 57.66 166 SER A CA 1
ATOM 1298 C C . SER A 1 166 ? 29.488 6.650 -109.440 1.00 57.66 166 SER A C 1
ATOM 1300 O O . SER A 1 166 ? 30.467 7.283 -109.054 1.00 57.66 166 SER A O 1
ATOM 1302 N N . PRO A 1 167 ? 29.319 6.419 -110.771 1.00 54.38 167 PRO A N 1
ATOM 1303 C CA . PRO A 1 167 ? 28.295 5.655 -111.510 1.00 54.38 167 PRO A CA 1
ATOM 1304 C C . PRO A 1 167 ? 28.892 4.650 -112.530 1.00 54.38 167 PRO A C 1
ATOM 1306 O O . PRO A 1 167 ? 30.028 4.765 -112.978 1.00 54.38 167 PRO A O 1
ATOM 1309 N N . CYS A 1 168 ? 28.066 3.727 -113.024 1.00 36.38 168 CYS A N 1
ATOM 1310 C CA . CYS A 1 168 ? 28.266 3.099 -114.333 1.00 36.38 168 CYS A CA 1
ATOM 1311 C C . CYS A 1 168 ? 27.093 3.466 -115.238 1.00 36.38 168 CYS A C 1
ATOM 1313 O O . CYS A 1 168 ? 25.949 3.195 -114.875 1.00 36.38 168 CYS A O 1
ATOM 1315 N N . ARG A 1 169 ? 27.386 4.012 -116.422 1.00 48.91 169 ARG A N 1
ATOM 1316 C CA . ARG A 1 169 ? 26.749 3.626 -117.694 1.00 48.91 169 ARG A CA 1
ATOM 1317 C C . ARG A 1 169 ? 27.402 4.359 -118.866 1.00 48.91 169 ARG A C 1
ATOM 1319 O O . ARG A 1 169 ? 27.504 5.580 -118.829 1.00 48.91 169 ARG A O 1
ATOM 1326 N N . PRO A 1 170 ? 27.731 3.628 -119.937 1.00 54.62 170 PRO A N 1
ATOM 1327 C CA . PRO A 1 170 ? 27.742 4.191 -121.273 1.00 54.62 170 PRO A CA 1
ATOM 1328 C C . PRO A 1 170 ? 26.699 3.495 -122.159 1.00 54.62 170 PRO A C 1
ATOM 1330 O O . PRO A 1 170 ? 26.722 2.273 -122.324 1.00 54.62 170 PRO A O 1
ATOM 1333 N N . ARG A 1 171 ? 25.799 4.291 -122.736 1.00 40.69 171 ARG A N 1
ATOM 1334 C CA . ARG A 1 171 ? 25.452 4.299 -124.164 1.00 40.69 171 ARG A CA 1
ATOM 1335 C C . ARG A 1 171 ? 24.569 5.499 -124.462 1.00 40.69 171 ARG A C 1
ATOM 1337 O O . ARG A 1 171 ? 23.656 5.749 -123.647 1.00 40.69 171 ARG A O 1
#